Protein AF-A0A251SM28-F1 (afdb_monomer_lite)

Organism: Helianthus annuus (NCBI:txid4232)

Structure (mmCIF, N/CA/C/O backbone):
data_AF-A0A251SM28-F1
#
_entry.id   AF-A0A251SM28-F1
#
loop_
_atom_site.group_PDB
_atom_site.id
_atom_site.type_symbol
_atom_site.label_atom_id
_atom_site.label_alt_id
_atom_site.label_comp_id
_atom_site.label_asym_id
_atom_site.label_entity_id
_atom_site.label_seq_id
_atom_site.pdbx_PDB_ins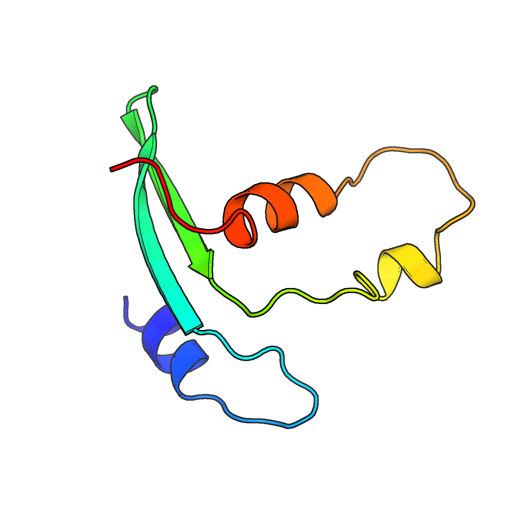_code
_atom_site.Cartn_x
_atom_site.Cartn_y
_atom_site.Cartn_z
_atom_site.occupancy
_atom_site.B_iso_or_equiv
_atom_site.auth_seq_id
_atom_site.auth_comp_id
_atom_site.auth_asym_id
_atom_site.auth_atom_id
_ato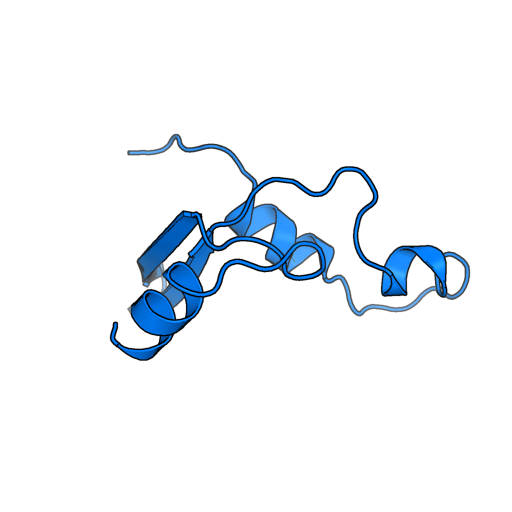m_site.pdbx_PDB_model_num
ATOM 1 N N . MET A 1 1 ? -8.490 8.397 8.711 1.00 66.69 1 MET A N 1
ATOM 2 C CA . MET A 1 1 ? -8.886 6.975 8.593 1.00 66.69 1 MET A CA 1
ATOM 3 C C . MET A 1 1 ? -9.942 6.734 7.515 1.00 66.69 1 MET A C 1
ATOM 5 O O . MET A 1 1 ? -9.756 5.805 6.744 1.00 66.69 1 MET A O 1
ATOM 9 N N . ALA A 1 2 ? -11.003 7.550 7.419 1.00 82.06 2 ALA A N 1
ATOM 10 C CA . ALA A 1 2 ? -12.146 7.303 6.524 1.00 82.06 2 ALA A CA 1
ATOM 11 C C . ALA A 1 2 ? -11.781 7.038 5.046 1.00 82.06 2 ALA A C 1
ATOM 13 O O . ALA A 1 2 ? -12.267 6.081 4.452 1.00 82.06 2 ALA A O 1
ATOM 14 N N . GLU A 1 3 ? -10.881 7.831 4.462 1.00 80.25 3 GLU A N 1
ATOM 15 C CA . GLU A 1 3 ? -10.441 7.648 3.069 1.00 80.25 3 GLU A CA 1
ATOM 16 C C . GLU A 1 3 ? -9.709 6.313 2.862 1.00 80.25 3 GLU A C 1
ATOM 18 O O . GLU A 1 3 ? -9.939 5.619 1.876 1.00 80.25 3 GLU A O 1
ATOM 23 N N . CYS A 1 4 ? -8.873 5.898 3.819 1.00 77.75 4 CYS A N 1
ATOM 24 C CA . CYS A 1 4 ? -8.147 4.631 3.749 1.00 77.75 4 CYS A CA 1
ATOM 25 C C . CYS A 1 4 ? -9.085 3.424 3.877 1.00 77.75 4 CYS A C 1
ATOM 27 O O . CYS A 1 4 ? -8.883 2.412 3.210 1.00 77.75 4 CYS A O 1
ATOM 29 N N . GLU A 1 5 ? -10.121 3.529 4.711 1.00 82.62 5 GLU A N 1
ATOM 30 C CA . GLU A 1 5 ? -11.159 2.501 4.829 1.00 82.62 5 GLU A CA 1
ATOM 31 C C . GLU A 1 5 ? -11.998 2.402 3.555 1.00 82.62 5 GLU A C 1
ATOM 33 O O . GLU A 1 5 ? -12.270 1.295 3.087 1.00 82.62 5 GLU A O 1
ATOM 38 N N . ALA A 1 6 ? -12.342 3.539 2.944 1.00 86.81 6 ALA A N 1
ATOM 39 C CA . ALA A 1 6 ? -13.002 3.560 1.645 1.00 86.81 6 ALA A CA 1
ATOM 40 C C . ALA A 1 6 ? -12.143 2.853 0.585 1.00 86.81 6 ALA A C 1
ATOM 42 O O . ALA A 1 6 ? -12.626 1.941 -0.086 1.00 86.81 6 ALA A O 1
ATOM 43 N N . LEU A 1 7 ? -10.851 3.187 0.499 1.00 83.62 7 LEU A N 1
ATOM 44 C CA . LEU A 1 7 ? -9.913 2.557 -0.435 1.00 83.62 7 LEU A CA 1
ATOM 45 C C . LEU A 1 7 ? -9.723 1.053 -0.168 1.00 83.62 7 LEU A C 1
ATOM 47 O O . LEU A 1 7 ? -9.632 0.273 -1.113 1.00 83.62 7 LEU A O 1
ATOM 51 N N . ARG A 1 8 ? -9.730 0.618 1.099 1.00 82.31 8 ARG A N 1
ATOM 52 C CA . ARG A 1 8 ? -9.665 -0.805 1.489 1.00 82.31 8 ARG A CA 1
ATOM 53 C C . ARG A 1 8 ? -10.885 -1.607 1.030 1.00 82.31 8 ARG A C 1
ATOM 55 O O . ARG A 1 8 ? -10.777 -2.809 0.780 1.00 82.31 8 ARG A O 1
ATOM 62 N N . ASN A 1 9 ? -12.041 -0.957 0.923 1.00 86.62 9 ASN A N 1
ATOM 63 C CA . ASN A 1 9 ? -13.286 -1.598 0.510 1.00 86.62 9 ASN A CA 1
ATOM 64 C C . ASN A 1 9 ? -13.448 -1.686 -1.016 1.00 86.62 9 ASN A C 1
ATOM 66 O O . ASN A 1 9 ? -14.246 -2.494 -1.494 1.00 86.62 9 ASN A O 1
ATOM 70 N N . ILE A 1 10 ? -12.674 -0.923 -1.792 1.00 88.62 10 ILE A N 1
ATOM 71 C CA . ILE A 1 10 ? -12.696 -0.999 -3.255 1.00 88.62 10 ILE A CA 1
ATOM 72 C C . ILE A 1 10 ? -12.043 -2.310 -3.710 1.00 88.62 10 ILE A C 1
ATOM 74 O O . ILE A 1 10 ? -10.887 -2.601 -3.405 1.00 88.62 10 ILE A O 1
ATOM 78 N N . ARG A 1 11 ? -12.787 -3.115 -4.476 1.00 88.31 11 ARG A N 1
ATOM 79 C CA . ARG A 1 11 ? -12.303 -4.376 -5.054 1.00 88.31 11 ARG A CA 1
ATOM 80 C C . ARG A 1 11 ? -12.556 -4.395 -6.552 1.00 88.31 11 ARG A C 1
ATOM 82 O O . ARG A 1 11 ? -13.692 -4.536 -6.992 1.00 88.31 11 ARG A O 1
ATOM 89 N N . HIS A 1 12 ? -11.488 -4.277 -7.332 1.00 90.88 12 HIS A N 1
ATOM 90 C CA . HIS A 1 12 ? -11.553 -4.332 -8.786 1.00 90.88 12 HIS A CA 1
ATOM 91 C C . HIS A 1 12 ? -10.294 -4.991 -9.351 1.00 90.88 12 HIS A C 1
ATOM 93 O O . HIS A 1 12 ? -9.207 -4.804 -8.817 1.00 90.88 12 HIS A O 1
ATOM 99 N N . ARG A 1 13 ? -10.426 -5.727 -10.459 1.00 88.25 13 ARG A N 1
ATOM 100 C CA . ARG A 1 13 ? -9.314 -6.485 -11.066 1.00 88.25 13 ARG A CA 1
ATOM 101 C C . ARG A 1 13 ? -8.145 -5.619 -11.563 1.00 88.25 13 ARG A C 1
ATOM 103 O O . ARG A 1 13 ? -7.033 -6.110 -11.663 1.00 88.25 13 ARG A O 1
ATOM 110 N N . ASN A 1 14 ? -8.415 -4.352 -11.881 1.00 86.25 14 ASN A N 1
ATOM 111 C CA . ASN A 1 14 ? -7.422 -3.396 -12.392 1.00 86.25 14 ASN A CA 1
ATOM 112 C C . ASN A 1 14 ? -6.949 -2.394 -11.324 1.00 86.25 14 ASN A C 1
ATOM 114 O O . ASN A 1 14 ? -6.243 -1.450 -11.661 1.00 86.25 14 ASN A O 1
ATOM 118 N N . LEU A 1 15 ? -7.391 -2.533 -10.070 1.00 86.19 15 LEU A N 1
ATOM 119 C CA . LEU A 1 15 ? -6.959 -1.667 -8.974 1.00 86.19 15 LEU A CA 1
ATOM 120 C C . LEU A 1 15 ? -6.119 -2.477 -7.996 1.00 86.19 15 LEU A C 1
ATOM 122 O O . LEU A 1 15 ? -6.481 -3.597 -7.634 1.00 86.19 15 LEU A O 1
ATOM 126 N N . VAL A 1 16 ? -5.007 -1.894 -7.552 1.00 84.31 16 VAL A N 1
ATOM 127 C CA . VAL A 1 16 ? -4.163 -2.510 -6.529 1.00 84.31 16 VAL A CA 1
ATOM 128 C C . VAL A 1 16 ? -4.927 -2.506 -5.210 1.00 84.31 16 VAL A C 1
ATOM 130 O O . VAL A 1 16 ? -5.425 -1.475 -4.757 1.00 84.31 16 VAL A O 1
ATOM 133 N N . LYS A 1 17 ? -5.044 -3.681 -4.598 1.00 83.38 17 LYS A N 1
ATOM 134 C CA . LYS A 1 17 ? -5.793 -3.863 -3.359 1.00 83.38 17 LYS A CA 1
ATOM 135 C C . LYS A 1 17 ? -5.006 -3.312 -2.171 1.00 83.38 17 LYS A C 1
ATOM 137 O O . LYS A 1 17 ? -3.928 -3.816 -1.863 1.00 83.38 17 LYS A O 1
ATOM 142 N N . VAL A 1 18 ? -5.581 -2.341 -1.460 1.00 86.12 18 VAL A N 1
ATOM 143 C CA . VAL A 1 18 ? -5.065 -1.904 -0.153 1.00 86.12 18 VAL A CA 1
ATOM 144 C C . VAL A 1 18 ? -5.291 -3.024 0.864 1.00 86.12 18 VAL A C 1
ATOM 146 O O . VAL A 1 18 ? -6.423 -3.452 1.099 1.00 86.12 18 VAL A O 1
ATOM 149 N N . ILE A 1 19 ? -4.219 -3.494 1.493 1.00 86.06 19 ILE A N 1
ATOM 150 C CA . ILE A 1 19 ? -4.259 -4.456 2.598 1.00 86.06 19 ILE A CA 1
ATOM 151 C C . ILE A 1 19 ? -4.617 -3.723 3.892 1.00 86.06 19 ILE A C 1
ATOM 153 O O . ILE A 1 19 ? -5.572 -4.091 4.584 1.00 86.06 19 ILE A O 1
ATOM 157 N N . THR A 1 20 ? -3.853 -2.676 4.208 1.00 85.12 20 THR A N 1
ATOM 158 C CA . THR A 1 20 ? -4.012 -1.867 5.418 1.00 85.12 20 THR A CA 1
ATOM 159 C C . THR A 1 20 ? -3.461 -0.455 5.213 1.00 85.12 20 THR A C 1
ATOM 161 O O . THR A 1 20 ? -2.830 -0.167 4.201 1.00 85.12 20 THR A O 1
ATOM 164 N N . ALA A 1 21 ? -3.703 0.428 6.174 1.00 84.81 21 ALA A N 1
ATOM 165 C CA . ALA A 1 21 ? -3.091 1.744 6.262 1.00 84.81 21 ALA A CA 1
ATOM 166 C C . ALA A 1 21 ? -2.459 1.900 7.645 1.00 84.81 21 ALA A C 1
ATOM 168 O O . ALA A 1 21 ? -3.022 1.437 8.638 1.00 84.81 21 ALA A O 1
ATOM 169 N N . CYS A 1 22 ? -1.304 2.549 7.713 1.00 82.31 22 CYS A N 1
ATOM 170 C CA . CYS A 1 22 ? -0.623 2.858 8.959 1.00 82.31 22 CYS A CA 1
ATOM 171 C C . CYS A 1 22 ? -0.397 4.365 9.089 1.00 82.31 22 CYS A C 1
ATOM 173 O O . CYS A 1 22 ? -0.222 5.089 8.108 1.00 82.31 22 CYS A O 1
ATOM 175 N N . SER A 1 23 ? -0.430 4.826 10.333 1.00 84.75 23 SER A N 1
ATOM 176 C CA . SER A 1 23 ? -0.079 6.184 10.723 1.00 84.75 23 SER A CA 1
ATOM 177 C C . SER A 1 23 ? 0.898 6.070 11.882 1.00 84.75 23 SER A C 1
ATOM 179 O O . SER A 1 23 ? 0.667 5.282 12.797 1.00 84.75 23 SER A O 1
ATOM 181 N N . SER A 1 24 ? 1.982 6.827 11.828 1.00 84.88 24 SER A N 1
ATOM 182 C CA . SER A 1 24 ? 3.006 6.895 12.864 1.00 84.88 24 SER A CA 1
ATOM 183 C C . SER A 1 24 ? 3.569 8.313 12.925 1.00 84.88 24 SER A C 1
ATOM 185 O O . SER A 1 24 ? 3.168 9.180 12.151 1.00 84.88 24 SER A O 1
ATOM 187 N N . VAL A 1 25 ? 4.508 8.536 13.832 1.00 87.31 25 VAL A N 1
ATOM 188 C CA . VAL A 1 25 ? 5.340 9.737 13.877 1.00 87.31 25 VAL A CA 1
ATOM 189 C C . VAL A 1 25 ? 6.761 9.318 13.508 1.00 87.31 25 VAL A C 1
ATOM 191 O O . VAL A 1 25 ? 7.233 8.273 13.963 1.00 87.31 25 VAL A O 1
ATOM 194 N N . ASP A 1 26 ? 7.414 10.069 12.624 1.00 85.31 26 ASP A N 1
ATOM 195 C CA . ASP A 1 26 ? 8.797 9.801 12.234 1.00 85.31 26 ASP A CA 1
ATOM 196 C C . ASP A 1 26 ? 9.795 10.217 13.336 1.00 85.31 26 ASP A C 1
ATOM 198 O O . ASP A 1 26 ? 9.442 10.830 14.345 1.00 85.31 26 ASP A O 1
ATOM 202 N N . PHE A 1 27 ? 11.079 9.901 13.146 1.00 83.75 27 PHE A N 1
ATOM 203 C CA . PHE A 1 27 ? 12.136 10.258 14.103 1.00 83.75 27 PHE A CA 1
ATOM 204 C C . PHE A 1 27 ? 12.346 11.772 14.274 1.00 83.75 27 PHE A C 1
ATOM 206 O O . PHE A 1 27 ? 13.040 12.191 15.197 1.00 83.75 27 PHE A O 1
ATOM 213 N N . GLN A 1 28 ? 11.778 12.586 13.385 1.00 91.06 28 GLN A N 1
ATOM 214 C CA . GLN A 1 28 ? 11.844 14.045 13.412 1.00 91.06 28 GLN A CA 1
ATOM 215 C C . GLN A 1 28 ? 10.576 14.669 14.021 1.00 91.06 28 GLN A C 1
ATOM 217 O O . GLN A 1 28 ? 10.490 15.891 14.113 1.00 91.06 28 GLN A O 1
ATOM 222 N N . GLY A 1 29 ? 9.611 13.855 14.467 1.00 88.38 29 GLY A N 1
ATOM 223 C CA . GLY A 1 29 ? 8.357 14.328 15.049 1.00 88.38 29 GLY A CA 1
ATOM 224 C C . GLY A 1 29 ? 7.275 14.680 14.025 1.00 88.38 29 GLY A C 1
ATOM 225 O O . GLY A 1 29 ? 6.265 15.269 14.405 1.00 88.38 29 GLY A O 1
ATOM 226 N N . ASN A 1 30 ? 7.457 14.339 12.747 1.00 87.25 30 ASN A N 1
ATOM 227 C CA . ASN A 1 30 ? 6.473 14.598 11.700 1.00 87.25 30 ASN A CA 1
ATOM 228 C C . ASN A 1 30 ? 5.477 13.447 11.567 1.00 87.25 30 ASN A C 1
ATOM 230 O O . ASN A 1 30 ? 5.821 12.274 11.732 1.00 87.25 30 ASN A O 1
ATOM 234 N N . ASP A 1 31 ? 4.255 13.782 11.163 1.00 85.38 31 ASP A N 1
ATOM 235 C CA . ASP A 1 31 ? 3.240 12.795 10.813 1.00 85.38 31 ASP A CA 1
ATOM 236 C C . ASP A 1 31 ? 3.689 11.944 9.617 1.00 85.38 31 ASP A C 1
ATOM 238 O O . ASP A 1 31 ? 3.874 12.436 8.501 1.00 85.38 31 ASP A O 1
ATOM 242 N N . PHE A 1 32 ? 3.780 10.636 9.835 1.00 86.12 32 PHE A N 1
ATOM 243 C CA . PHE A 1 32 ? 4.020 9.638 8.805 1.00 86.12 32 PHE A CA 1
ATOM 244 C C . PHE A 1 32 ? 2.741 8.846 8.536 1.00 86.12 32 PHE A C 1
ATOM 246 O O . PHE A 1 32 ? 2.112 8.315 9.452 1.00 86.12 32 PHE A O 1
ATOM 253 N N . LYS A 1 33 ? 2.355 8.721 7.266 1.00 83.06 33 LYS A N 1
ATOM 254 C CA . LYS A 1 33 ? 1.204 7.917 6.838 1.00 83.06 33 LYS A CA 1
ATOM 255 C C . LYS A 1 33 ? 1.606 7.063 5.651 1.00 83.06 33 LYS A C 1
ATOM 257 O O . LYS A 1 33 ? 2.221 7.568 4.715 1.00 83.06 33 LYS A O 1
ATOM 262 N N . ALA A 1 34 ? 1.220 5.794 5.668 1.00 83.31 34 ALA A N 1
ATOM 263 C CA . ALA A 1 34 ? 1.470 4.890 4.557 1.00 83.31 34 ALA A CA 1
ATOM 264 C C . ALA A 1 34 ? 0.285 3.954 4.304 1.00 83.31 34 ALA A C 1
ATOM 266 O O . ALA A 1 34 ? -0.464 3.574 5.205 1.00 83.31 34 ALA A O 1
ATOM 267 N N . LEU A 1 35 ? 0.117 3.595 3.034 1.00 84.19 35 LEU A N 1
ATOM 268 C CA . LEU A 1 35 ? -0.817 2.575 2.576 1.00 84.19 35 LEU A CA 1
ATOM 269 C C . LEU A 1 35 ? -0.023 1.318 2.262 1.00 84.19 35 LEU A C 1
ATOM 271 O O . LEU A 1 35 ? 1.036 1.413 1.657 1.00 84.19 35 LEU A O 1
ATOM 275 N N . VAL A 1 36 ? -0.543 0.161 2.652 1.00 82.88 36 VAL A N 1
ATOM 276 C CA . VAL A 1 36 ? 0.100 -1.139 2.469 1.00 82.88 36 VAL A CA 1
ATOM 277 C C . VAL A 1 36 ? -0.642 -1.937 1.414 1.00 82.88 36 VAL A C 1
ATOM 279 O O . VAL A 1 36 ? -1.856 -2.108 1.512 1.00 82.88 36 VAL A O 1
ATOM 282 N N . PHE A 1 37 ? 0.094 -2.446 0.430 1.00 84.69 37 PHE A N 1
ATOM 283 C CA . PHE A 1 37 ? -0.417 -3.203 -0.712 1.00 84.69 37 PHE A CA 1
ATOM 284 C C . PHE A 1 37 ? 0.426 -4.459 -0.948 1.00 84.69 37 PHE A C 1
ATOM 286 O O . PHE A 1 37 ? 1.538 -4.574 -0.431 1.00 84.69 37 PHE A O 1
ATOM 293 N N . ASP A 1 38 ? -0.090 -5.381 -1.761 1.00 80.00 38 ASP A N 1
ATOM 294 C CA . ASP A 1 38 ? 0.692 -6.522 -2.236 1.00 80.00 38 ASP A CA 1
ATOM 295 C C . ASP A 1 38 ? 1.834 -6.056 -3.153 1.00 80.00 38 ASP A C 1
ATOM 297 O O . ASP A 1 38 ? 1.695 -5.107 -3.931 1.00 80.00 38 ASP A O 1
ATOM 301 N N . PHE A 1 39 ? 2.973 -6.746 -3.072 1.00 78.81 39 PHE A N 1
ATOM 302 C CA . PHE A 1 39 ? 4.126 -6.455 -3.917 1.00 78.81 39 PHE A CA 1
ATOM 303 C C . PHE A 1 39 ? 3.797 -6.701 -5.396 1.00 78.81 39 PHE A C 1
ATOM 305 O O . PHE A 1 39 ? 3.294 -7.762 -5.767 1.00 78.81 39 PHE A O 1
ATOM 312 N N . MET A 1 40 ? 4.133 -5.729 -6.245 1.00 81.19 40 MET A N 1
ATOM 313 C CA . MET A 1 40 ? 3.978 -5.820 -7.695 1.00 81.19 40 MET A CA 1
ATOM 314 C C . MET A 1 40 ? 5.339 -6.130 -8.333 1.00 81.19 40 MET A C 1
ATOM 316 O O . MET A 1 40 ? 6.128 -5.207 -8.534 1.00 81.19 40 MET A O 1
ATOM 320 N N . PRO A 1 41 ? 5.636 -7.397 -8.682 1.00 71.50 41 PRO A N 1
ATOM 321 C CA . PRO A 1 41 ? 6.954 -7.792 -9.191 1.00 71.50 4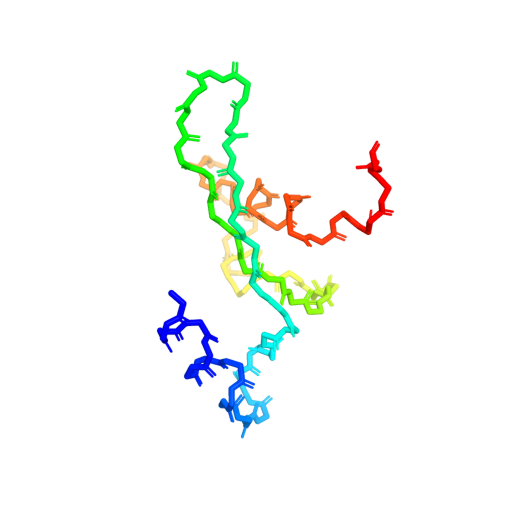1 PRO A CA 1
ATOM 322 C C . PRO A 1 41 ? 7.305 -7.146 -10.530 1.00 71.50 41 PRO A C 1
ATOM 324 O O . PRO A 1 41 ? 8.474 -6.930 -10.823 1.00 71.50 41 PRO A O 1
ATOM 327 N N . ASN A 1 42 ? 6.290 -6.798 -11.318 1.00 78.38 42 ASN A N 1
ATOM 328 C CA . ASN A 1 42 ? 6.472 -6.108 -12.586 1.00 78.38 42 ASN A CA 1
ATOM 329 C C . ASN A 1 42 ? 6.704 -4.601 -12.396 1.00 78.38 42 ASN A C 1
ATOM 331 O O . ASN A 1 42 ? 6.928 -3.910 -13.372 1.00 78.38 42 ASN A O 1
ATOM 335 N N . GLY A 1 43 ? 6.640 -4.057 -11.181 1.00 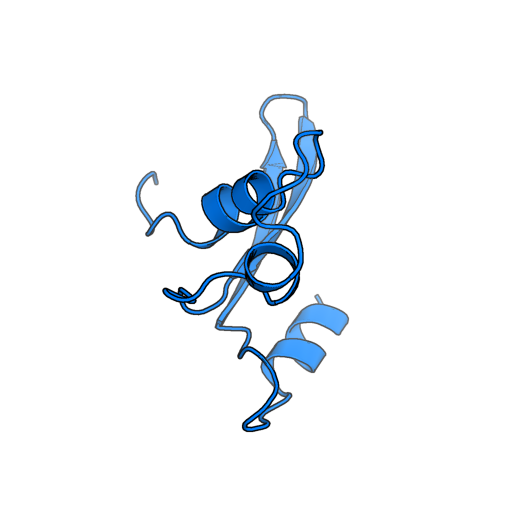74.50 43 GLY A N 1
ATOM 336 C CA . GLY A 1 43 ? 6.799 -2.620 -10.964 1.00 74.50 43 GLY A CA 1
ATOM 337 C C . GLY A 1 43 ? 5.666 -1.778 -11.567 1.00 74.50 43 GLY A C 1
ATOM 338 O O . GLY A 1 43 ? 4.564 -2.267 -11.825 1.00 74.50 43 GLY A O 1
ATOM 339 N N . SER A 1 44 ? 5.924 -0.479 -11.737 1.00 79.00 44 SER A N 1
ATOM 340 C CA . SER A 1 44 ? 4.956 0.493 -12.257 1.00 79.00 44 SER A CA 1
ATOM 341 C C . SER A 1 44 ? 4.990 0.574 -13.783 1.00 79.00 44 SER A C 1
ATOM 343 O O . SER A 1 44 ? 6.026 0.352 -14.403 1.00 79.00 44 SER A O 1
ATOM 345 N N . LEU A 1 45 ? 3.871 0.970 -14.399 1.00 80.31 45 LEU A N 1
ATOM 346 C CA . LEU A 1 45 ? 3.805 1.234 -15.843 1.00 80.31 45 LEU A CA 1
ATOM 347 C C . LEU A 1 45 ? 4.838 2.283 -16.288 1.00 80.31 45 LEU A C 1
ATOM 349 O O . LEU A 1 45 ? 5.424 2.150 -17.355 1.00 80.31 45 LEU A O 1
ATOM 353 N N . GLU A 1 46 ? 5.097 3.288 -15.452 1.00 78.38 46 GLU A N 1
ATOM 354 C CA . GLU A 1 46 ? 6.152 4.278 -15.676 1.00 78.38 46 GLU A CA 1
ATOM 355 C C . GLU A 1 46 ? 7.520 3.610 -15.870 1.00 78.38 46 GLU A C 1
ATOM 357 O O . GLU A 1 46 ? 8.206 3.906 -16.842 1.00 78.38 46 GLU A O 1
ATOM 362 N N . SER A 1 47 ? 7.873 2.633 -15.028 1.00 73.25 47 SER A N 1
ATOM 363 C CA . SER A 1 47 ? 9.120 1.874 -15.172 1.00 73.25 47 SER A CA 1
ATOM 364 C C . SER A 1 47 ? 9.184 1.067 -16.472 1.00 73.25 47 SER A C 1
ATOM 366 O O . SER A 1 47 ? 10.280 0.835 -16.976 1.00 73.25 47 SER A O 1
ATOM 368 N N . TRP A 1 48 ? 8.049 0.630 -17.022 1.00 75.81 48 TRP A N 1
ATOM 369 C CA . TRP A 1 48 ? 8.004 -0.061 -18.319 1.00 75.81 48 TRP A CA 1
ATOM 370 C C . TRP A 1 48 ? 8.112 0.896 -19.505 1.00 75.81 48 TRP A C 1
ATOM 372 O O . TRP A 1 48 ? 8.632 0.509 -20.546 1.00 75.81 48 TRP A O 1
ATOM 382 N N . LEU A 1 49 ? 7.600 2.121 -19.367 1.00 78.12 49 LEU A N 1
ATOM 383 C CA . LEU A 1 49 ? 7.567 3.109 -20.447 1.00 78.12 49 LEU A CA 1
ATOM 384 C C . LEU A 1 49 ? 8.835 3.970 -20.509 1.00 78.12 49 LEU A C 1
ATOM 386 O O . LEU A 1 49 ? 9.262 4.334 -21.600 1.00 78.12 49 LEU A O 1
ATOM 390 N N . TYR A 1 50 ? 9.439 4.280 -19.360 1.00 75.19 50 TYR A N 1
ATOM 391 C CA . TYR A 1 50 ? 10.551 5.229 -19.226 1.00 75.19 50 TYR A CA 1
ATOM 392 C C . TYR A 1 50 ? 11.860 4.576 -18.768 1.00 75.19 50 TYR A C 1
ATOM 394 O O . TYR A 1 50 ? 12.750 5.250 -18.260 1.00 75.19 50 TYR A O 1
ATOM 402 N N . SER A 1 51 ? 12.027 3.269 -18.989 1.00 61.81 51 SER A N 1
ATOM 403 C CA . SER A 1 51 ? 13.186 2.474 -18.542 1.00 61.81 51 SER A CA 1
ATOM 404 C C . SER A 1 51 ? 14.545 2.913 -19.118 1.00 61.81 51 SER A C 1
ATOM 406 O O . SER A 1 51 ? 15.560 2.297 -18.804 1.00 61.81 51 SER A O 1
ATOM 408 N N . VAL A 1 52 ? 14.579 3.933 -19.982 1.00 54.91 52 VAL A N 1
ATOM 409 C CA . VAL A 1 52 ? 15.758 4.319 -20.771 1.00 54.91 52 VAL A CA 1
ATOM 410 C C . VAL A 1 52 ? 16.200 5.771 -20.548 1.00 54.91 52 VAL A C 1
ATOM 412 O O . VAL A 1 52 ? 17.344 6.077 -20.871 1.00 54.91 52 VAL A O 1
ATOM 415 N N . ASP A 1 53 ? 15.389 6.649 -19.941 1.00 54.59 53 ASP A N 1
ATOM 416 C CA . ASP A 1 53 ? 15.777 8.059 -19.774 1.00 54.59 53 ASP A CA 1
ATOM 417 C C . ASP A 1 53 ? 16.046 8.409 -18.303 1.00 54.59 53 ASP A C 1
ATOM 419 O O . ASP A 1 53 ? 15.158 8.581 -17.469 1.00 54.59 53 ASP A O 1
ATOM 423 N N . ASN A 1 54 ? 17.338 8.431 -17.978 1.00 60.03 54 ASN A N 1
ATOM 424 C CA . ASN A 1 54 ? 17.890 8.763 -16.673 1.00 60.03 54 ASN A CA 1
ATOM 425 C C . ASN A 1 54 ? 17.528 10.198 -16.257 1.00 60.03 54 ASN A C 1
ATOM 427 O O . ASN A 1 54 ? 18.213 11.124 -16.676 1.00 60.03 54 ASN A O 1
ATOM 431 N N . SER A 1 55 ? 16.571 10.374 -15.342 1.00 50.97 55 SER A N 1
ATOM 432 C CA . SER A 1 55 ? 16.706 11.315 -14.213 1.00 50.97 55 SER A CA 1
ATOM 433 C C . SER A 1 55 ? 15.474 11.301 -13.300 1.00 50.97 55 SER A C 1
ATOM 435 O O . SER A 1 55 ? 14.451 11.912 -13.589 1.00 50.97 55 SER A O 1
ATOM 437 N N . SER A 1 56 ? 15.632 10.661 -12.139 1.00 54.88 56 SER A N 1
ATOM 438 C CA . SER A 1 56 ? 15.101 11.130 -10.849 1.00 54.88 56 SER A CA 1
ATOM 439 C C . SER A 1 56 ? 13.602 11.453 -10.730 1.00 54.88 56 SER A C 1
ATOM 441 O O . SER A 1 56 ? 13.255 12.564 -10.353 1.00 54.88 56 SER A O 1
ATOM 443 N N . TYR A 1 57 ? 12.733 10.452 -10.865 1.00 51.75 57 TYR A N 1
ATOM 444 C CA . TYR A 1 57 ? 11.537 10.337 -10.017 1.00 51.75 57 TYR A CA 1
ATOM 445 C C . TYR A 1 57 ? 11.402 8.883 -9.575 1.00 51.75 57 TYR A C 1
ATOM 447 O O . TYR A 1 57 ? 10.698 8.066 -10.155 1.00 51.75 57 TYR A O 1
ATOM 455 N N . ASP A 1 58 ? 12.190 8.535 -8.560 1.00 52.72 58 ASP A N 1
ATOM 456 C CA . ASP A 1 58 ? 12.268 7.176 -8.052 1.00 52.72 58 ASP A CA 1
ATOM 457 C C . ASP A 1 58 ? 11.034 6.837 -7.200 1.00 52.72 58 ASP A C 1
ATOM 459 O O . ASP A 1 58 ? 11.038 6.973 -5.973 1.00 52.72 58 ASP A O 1
ATOM 463 N N . PHE A 1 59 ? 9.966 6.363 -7.846 1.00 48.84 59 PHE A N 1
ATOM 464 C CA . PHE A 1 59 ? 8.828 5.753 -7.152 1.00 48.84 59 PHE A CA 1
ATOM 465 C C . PHE A 1 59 ? 9.237 4.477 -6.386 1.00 48.84 59 PHE A C 1
ATOM 467 O O . PHE A 1 59 ? 8.527 4.035 -5.477 1.00 48.84 59 PHE A O 1
ATOM 474 N N . SER A 1 60 ? 10.421 3.912 -6.663 1.00 47.34 60 SER A N 1
ATOM 475 C CA . SER A 1 60 ? 10.980 2.806 -5.878 1.00 47.34 60 SER A CA 1
ATOM 476 C C . SER A 1 60 ? 11.238 3.214 -4.424 1.00 47.34 60 SER A C 1
ATOM 478 O O . SER A 1 60 ? 11.179 2.353 -3.550 1.00 47.34 60 SER A O 1
ATOM 480 N N . ARG A 1 61 ? 11.403 4.510 -4.101 1.00 48.19 61 ARG A N 1
ATOM 481 C CA . ARG A 1 61 ? 11.449 4.967 -2.697 1.00 48.19 61 ARG A CA 1
ATOM 482 C C . ARG A 1 61 ? 10.118 4.796 -1.963 1.00 48.19 61 ARG A C 1
ATOM 484 O O . ARG A 1 61 ? 10.134 4.417 -0.794 1.00 48.19 61 ARG A O 1
ATOM 491 N N . PHE A 1 62 ? 8.985 5.023 -2.629 1.00 46.72 62 PHE A N 1
ATOM 492 C CA . PHE A 1 62 ? 7.666 4.820 -2.017 1.00 46.72 62 PHE A CA 1
ATOM 493 C C . PHE A 1 62 ? 7.321 3.337 -1.895 1.00 46.72 62 PHE A C 1
ATOM 495 O O . PHE A 1 62 ? 6.837 2.909 -0.848 1.00 46.72 62 PHE A O 1
ATOM 502 N N . ASN A 1 63 ? 7.640 2.532 -2.913 1.00 43.09 63 ASN A N 1
ATOM 503 C CA . ASN A 1 63 ? 7.408 1.090 -2.845 1.00 43.09 63 ASN A CA 1
ATOM 504 C C . ASN A 1 63 ? 8.284 0.420 -1.775 1.00 43.09 63 ASN A C 1
ATOM 506 O O . ASN A 1 63 ? 7.772 -0.399 -1.021 1.00 43.09 63 ASN A O 1
ATOM 510 N N . ASN A 1 64 ? 9.549 0.825 -1.603 1.00 42.91 64 ASN A N 1
ATOM 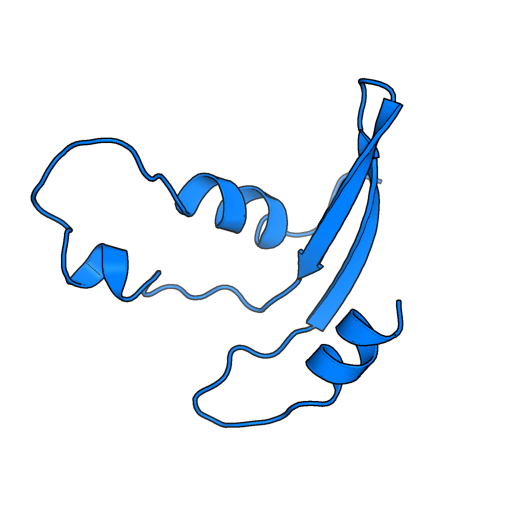511 C CA . ASN A 1 64 ? 10.424 0.258 -0.567 1.00 42.91 64 ASN A CA 1
ATOM 512 C C . ASN A 1 64 ? 9.931 0.522 0.868 1.00 42.91 64 ASN A C 1
ATOM 514 O O . ASN A 1 64 ? 10.116 -0.329 1.733 1.00 42.91 64 ASN A O 1
ATOM 518 N N . PHE A 1 65 ? 9.261 1.645 1.145 1.00 43.03 65 PHE A N 1
ATOM 519 C CA . PHE A 1 65 ? 8.698 1.896 2.483 1.00 43.03 65 PHE A CA 1
ATOM 520 C C . PHE A 1 65 ? 7.443 1.065 2.784 1.00 43.03 65 PHE A C 1
ATOM 522 O O . PHE A 1 65 ? 7.095 0.868 3.945 1.00 43.03 65 PHE A O 1
ATOM 529 N N . VAL A 1 66 ? 6.769 0.577 1.744 1.00 47.12 66 VAL A N 1
ATOM 530 C CA . VAL A 1 66 ? 5.464 -0.080 1.844 1.00 47.12 66 VAL A CA 1
ATOM 531 C C . VAL A 1 66 ? 5.559 -1.604 1.708 1.00 47.12 66 VAL A C 1
ATOM 533 O O . VAL A 1 66 ? 4.821 -2.327 2.377 1.00 47.12 66 VAL A O 1
ATOM 536 N N . THR A 1 67 ? 6.457 -2.110 0.858 1.00 42.84 67 THR A N 1
ATOM 537 C CA . THR A 1 67 ? 6.579 -3.547 0.557 1.00 42.84 67 THR A CA 1
ATOM 538 C C . THR A 1 67 ? 7.660 -4.261 1.362 1.00 42.84 67 THR A C 1
ATOM 540 O O . THR A 1 67 ? 7.752 -5.490 1.290 1.00 42.84 67 THR A O 1
ATOM 543 N N . THR A 1 68 ? 8.475 -3.541 2.144 1.00 37.16 68 THR A N 1
ATOM 544 C CA . THR A 1 68 ? 9.424 -4.182 3.063 1.00 37.16 68 THR A CA 1
ATOM 545 C C . THR A 1 68 ? 8.630 -4.785 4.217 1.00 37.16 68 THR A C 1
ATOM 547 O O . THR A 1 68 ? 8.204 -4.099 5.140 1.00 37.16 68 THR A O 1
ATOM 550 N N . ARG A 1 69 ? 8.347 -6.083 4.056 1.00 37.50 69 ARG A N 1
ATOM 551 C CA . ARG A 1 69 ? 7.774 -7.035 5.016 1.00 37.50 69 ARG A CA 1
ATOM 552 C C . ARG A 1 69 ? 8.046 -6.602 6.460 1.00 37.50 69 ARG A C 1
ATOM 554 O O . ARG A 1 69 ? 9.181 -6.272 6.781 1.00 37.50 69 ARG A O 1
ATOM 561 N N . GLY A 1 70 ? 7.014 -6.655 7.308 1.00 42.69 70 GLY A N 1
ATOM 562 C CA . GLY A 1 70 ? 7.114 -6.343 8.735 1.00 42.69 70 GLY A CA 1
ATOM 563 C C . GLY A 1 70 ? 8.320 -6.978 9.438 1.00 42.69 70 GLY A C 1
ATOM 564 O O . GLY A 1 70 ? 8.835 -7.991 8.969 1.00 42.69 70 GLY A O 1
ATOM 565 N N . LEU A 1 71 ? 8.674 -6.389 10.590 1.00 40.78 71 LEU A N 1
ATOM 566 C CA . LEU A 1 71 ? 9.937 -6.440 11.356 1.00 40.78 71 LEU A CA 1
ATOM 567 C C . LEU A 1 71 ? 10.691 -5.125 11.088 1.00 40.78 71 LEU A C 1
ATOM 569 O O . LEU A 1 71 ? 11.308 -4.960 10.050 1.00 40.78 71 LEU A O 1
ATOM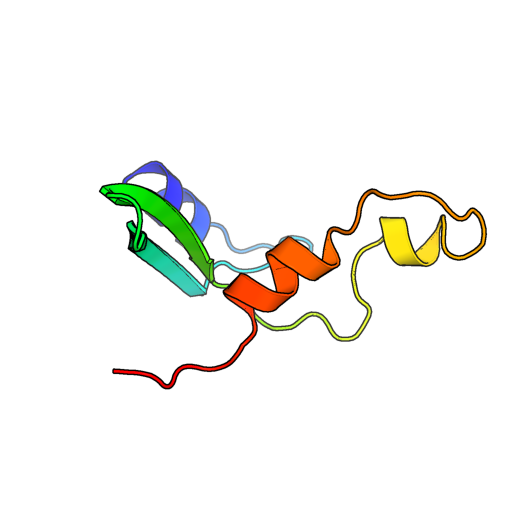 573 N N . TYR A 1 72 ? 10.562 -4.102 11.925 1.00 29.45 72 TYR A N 1
ATOM 574 C CA . TYR A 1 72 ? 10.868 -4.156 13.350 1.00 29.45 72 TYR A CA 1
ATOM 575 C C . TYR A 1 72 ? 9.699 -3.637 14.195 1.00 29.45 72 TYR A C 1
ATOM 577 O O . TYR A 1 72 ? 9.150 -2.569 13.925 1.00 29.45 72 TYR A O 1
ATOM 585 N N . ALA A 1 73 ? 9.306 -4.458 15.170 1.00 36.44 73 ALA A N 1
ATOM 586 C CA . ALA A 1 73 ? 8.644 -3.991 16.381 1.00 36.44 73 ALA A CA 1
ATOM 587 C C . ALA A 1 73 ? 9.572 -3.047 17.159 1.00 36.44 73 ALA A C 1
ATOM 589 O O . ALA A 1 73 ? 10.808 -3.193 16.993 1.00 36.44 73 ALA A O 1
#

Foldseek 3Di:
DVVLVVQQPDDDPPDFHFPHKDWDADPVRHIDIATATEDDPVDDPCCVVVVDDDDDPPCVVNVCVHHPDDDDD

InterPro domains:
  IPR011009 Protein kinase-like domain superfamily [SSF56112] (2-57)
  IPR051809 Plant receptor-like serine/threonine-protein kinase [PTHR27008] (2-51)

pLDDT: mean 71.4, std 17.73, range [29.45, 91.06]

Sequence (73 aa):
MAECEALRNIRHRNLVKVITACSSVDFQGNDFKALVFDFMPNGSLESWLYSVDNSSYDFSRFNNFVTTRGLYA

Radius of gyration: 14.51 Å; chains: 1; bounding box: 31×22×37 Å

Secondary structure (DSSP, 8-state):
-HHHHHHHH---TTSPPEEEEEEEE-TTS-EEEEEEE---TT--HHHHHSTTS-----THHHHHHHHS-S---